Protein AF-X1DSP1-F1 (afdb_monomer_lite)

Organism: NCBI:txid412755

Foldseek 3Di:
DDDDDDPFDKDWDWDDDQFKIKIWIAGPVVRDTPDIDIDTQPLCVVQHRDDVSVVVVCVVPPCPSVVVRVVVVVVVVVPDPPDPPD

Structure (mmCIF, N/CA/C/O backbone):
data_AF-X1DSP1-F1
#
_entry.id   AF-X1DSP1-F1
#
loop_
_atom_site.group_PDB
_atom_site.id
_atom_site.type_symbol
_atom_site.label_atom_id
_atom_site.label_alt_id
_atom_site.label_comp_id
_atom_site.label_asym_id
_atom_site.label_entity_id
_atom_site.label_seq_id
_atom_site.pdbx_PDB_ins_code
_atom_site.Cartn_x
_atom_site.Cartn_y
_atom_site.Cartn_z
_atom_site.occupancy
_atom_site.B_iso_or_equiv
_atom_site.auth_seq_id
_atom_site.auth_comp_id
_atom_site.auth_asym_id
_atom_site.auth_atom_id
_atom_site.pdbx_PDB_model_num
ATOM 1 N N . MET A 1 1 ? -10.398 24.813 35.481 1.00 39.81 1 MET A N 1
ATOM 2 C CA . MET A 1 1 ? -10.902 23.697 34.658 1.00 39.81 1 MET A CA 1
ATOM 3 C C . MET A 1 1 ? -9.8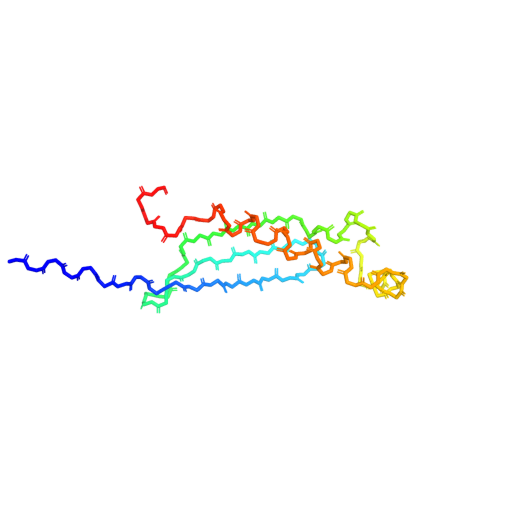79 23.473 33.554 1.00 39.81 1 MET A C 1
ATOM 5 O O . MET A 1 1 ? -9.876 24.218 32.588 1.00 39.81 1 MET A O 1
ATOM 9 N N . LEU A 1 2 ? -8.909 22.583 33.776 1.00 40.94 2 LEU A N 1
ATOM 10 C CA . LEU A 1 2 ? -7.855 22.290 32.800 1.00 40.94 2 LEU A CA 1
ATOM 11 C C . LEU A 1 2 ? -8.355 21.143 31.920 1.00 40.94 2 LEU A C 1
ATOM 13 O O . LEU A 1 2 ? -8.475 20.016 32.391 1.00 40.94 2 LEU A O 1
ATOM 17 N N . TRP A 1 3 ? -8.707 21.443 30.674 1.00 46.91 3 TRP A N 1
ATOM 18 C CA . TRP A 1 3 ? -8.936 20.424 29.654 1.00 46.91 3 TRP A CA 1
ATOM 19 C C . TRP A 1 3 ? -7.563 19.909 29.211 1.00 46.91 3 TRP A C 1
ATOM 21 O O . TRP A 1 3 ? -6.848 20.590 28.485 1.00 46.91 3 TRP A O 1
ATOM 31 N N . THR A 1 4 ? -7.162 18.730 29.677 1.00 48.91 4 THR A N 1
ATOM 32 C CA . THR A 1 4 ? -6.013 18.008 29.118 1.00 48.91 4 THR A CA 1
ATOM 33 C C . THR A 1 4 ? -6.567 16.894 28.240 1.00 48.91 4 THR A C 1
ATOM 35 O O . THR A 1 4 ? -6.760 15.772 28.710 1.00 48.91 4 THR A O 1
ATOM 38 N N . SER A 1 5 ? -6.885 17.201 26.980 1.00 60.84 5 SER A N 1
ATOM 39 C CA . SER A 1 5 ? -7.057 16.135 25.990 1.00 60.84 5 SER A CA 1
ATOM 40 C C . SER A 1 5 ? -5.713 15.428 25.866 1.00 60.84 5 SER A C 1
ATOM 42 O O . SER A 1 5 ? -4.710 16.076 25.561 1.00 60.84 5 SER A O 1
ATOM 44 N N . LYS A 1 6 ? -5.662 14.126 26.156 1.00 59.91 6 LYS A N 1
ATOM 45 C CA . LYS A 1 6 ? -4.451 13.340 25.908 1.00 59.91 6 LYS A CA 1
ATOM 46 C C . LYS A 1 6 ? -4.125 13.384 24.407 1.00 59.91 6 LYS A C 1
ATOM 48 O O . LYS A 1 6 ? -5.059 13.393 23.601 1.00 59.91 6 LYS A O 1
ATOM 53 N N . PRO A 1 7 ? -2.839 13.434 24.020 1.00 64.94 7 PRO A N 1
ATOM 54 C CA . PRO A 1 7 ? -2.463 13.275 22.622 1.00 64.94 7 PRO A CA 1
ATOM 55 C C . PRO A 1 7 ? -2.924 11.896 22.134 1.00 64.94 7 PRO A C 1
ATOM 57 O O . PRO A 1 7 ? -2.692 10.900 22.818 1.00 64.94 7 PRO A O 1
ATOM 60 N N . LYS A 1 8 ? -3.590 11.837 20.975 1.00 73.81 8 LYS A N 1
ATOM 61 C CA . LYS A 1 8 ? -3.991 10.563 20.368 1.00 73.81 8 LYS A CA 1
ATOM 62 C C . LYS A 1 8 ? -2.757 9.846 19.835 1.00 73.81 8 LYS A C 1
ATOM 64 O O . LYS A 1 8 ? -2.029 10.389 19.006 1.00 73.81 8 LYS A O 1
ATOM 69 N N . ASN A 1 9 ? -2.540 8.620 20.298 1.00 89.00 9 ASN A N 1
ATOM 70 C CA . ASN A 1 9 ? -1.474 7.762 19.802 1.00 89.00 9 ASN A CA 1
ATOM 71 C C . ASN A 1 9 ? -2.022 6.911 18.656 1.00 89.00 9 ASN A C 1
ATOM 73 O O . ASN A 1 9 ? -2.775 5.969 18.887 1.00 89.00 9 ASN A O 1
ATOM 77 N N . ILE A 1 10 ? -1.649 7.241 17.422 1.00 91.06 10 ILE A N 1
ATOM 78 C CA . ILE A 1 10 ? -2.061 6.500 16.225 1.00 91.06 10 ILE A CA 1
ATOM 79 C C . ILE A 1 10 ? -0.866 5.800 15.580 1.00 91.06 10 ILE A C 1
ATOM 81 O O . ILE A 1 10 ? 0.277 6.241 15.692 1.00 91.06 10 ILE A O 1
ATOM 85 N N . SER A 1 11 ? -1.138 4.700 14.891 1.00 93.31 11 SER A N 1
ATOM 86 C CA . SER A 1 11 ? -0.159 3.923 14.135 1.00 93.31 11 SER A CA 1
ATOM 87 C C . SER A 1 11 ? -0.627 3.702 12.712 1.00 93.31 11 SER A C 1
ATOM 89 O O . SER A 1 11 ? -1.821 3.543 12.459 1.00 93.31 11 SER A O 1
ATOM 91 N N . LEU A 1 12 ? 0.332 3.666 11.792 1.00 95.12 12 LEU A N 1
ATOM 92 C CA . LEU A 1 12 ? 0.101 3.282 10.411 1.00 95.12 12 LEU A CA 1
ATOM 93 C C . LEU A 1 12 ? 0.697 1.899 10.164 1.00 95.12 12 LEU A C 1
ATOM 95 O O . LEU A 1 12 ? 1.890 1.683 10.374 1.00 95.12 12 LEU A O 1
ATOM 99 N N . ILE A 1 13 ? -0.123 0.985 9.664 1.00 97.25 13 ILE A N 1
ATOM 100 C CA . ILE A 1 13 ? 0.318 -0.310 9.151 1.00 97.25 13 ILE A CA 1
ATOM 101 C C . ILE A 1 13 ? 0.250 -0.251 7.630 1.00 97.25 13 ILE A C 1
ATOM 103 O O . ILE A 1 13 ? -0.788 0.088 7.061 1.00 97.25 13 ILE A O 1
ATOM 107 N N . VAL A 1 14 ? 1.361 -0.594 6.983 1.00 97.25 14 VAL A N 1
ATOM 108 C CA . VAL A 1 14 ? 1.507 -0.568 5.527 1.00 97.25 14 VAL A CA 1
ATOM 109 C C . VAL A 1 14 ? 1.732 -1.990 5.026 1.00 97.25 14 VAL A C 1
ATOM 111 O O . VAL A 1 14 ? 2.720 -2.633 5.378 1.00 97.25 14 VAL A O 1
ATOM 114 N N . LEU A 1 15 ? 0.829 -2.479 4.180 1.00 97.62 15 LEU A N 1
ATOM 115 C CA . LEU A 1 15 ? 0.972 -3.747 3.472 1.00 97.62 15 LEU A CA 1
ATOM 116 C C . LEU A 1 15 ? 1.349 -3.454 2.020 1.00 97.62 15 LEU A C 1
ATOM 118 O O . LEU A 1 15 ? 0.593 -2.795 1.310 1.00 97.62 15 LEU A O 1
ATOM 122 N N . LEU A 1 16 ? 2.507 -3.957 1.581 1.00 95.44 16 LEU A N 1
ATOM 123 C CA . LEU A 1 16 ? 3.101 -3.659 0.270 1.00 95.44 16 LEU A CA 1
ATOM 124 C C . LEU A 1 16 ? 3.203 -4.889 -0.650 1.00 95.44 16 LEU A C 1
ATOM 126 O O . LEU A 1 16 ? 4.304 -5.247 -1.074 1.00 95.44 16 LEU A O 1
ATOM 130 N N . PRO A 1 17 ? 2.101 -5.581 -0.985 1.00 93.88 17 PRO A N 1
ATOM 131 C CA . PRO A 1 17 ? 2.163 -6.618 -2.001 1.00 93.88 17 PRO A CA 1
ATOM 132 C C . PRO A 1 17 ? 2.327 -5.995 -3.400 1.00 93.88 17 PRO A C 1
ATOM 134 O O . PRO A 1 17 ? 2.214 -4.783 -3.615 1.00 93.88 17 PRO A O 1
ATOM 137 N N . THR A 1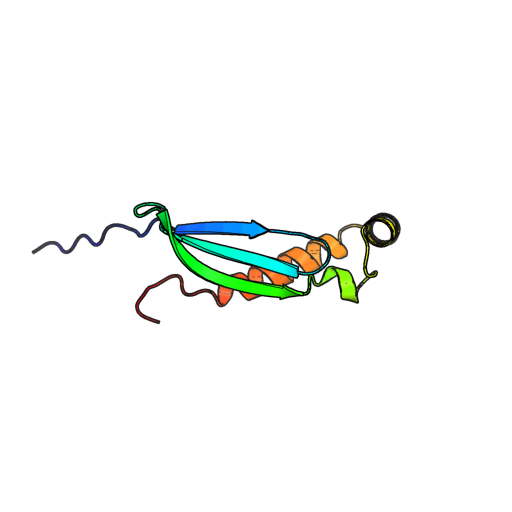 18 ? 2.569 -6.844 -4.396 1.00 92.38 18 THR A N 1
ATOM 138 C CA . THR A 1 18 ? 2.834 -6.404 -5.774 1.00 92.38 18 THR A CA 1
ATOM 139 C C . THR A 1 18 ? 1.656 -5.679 -6.416 1.00 92.38 18 THR A C 1
ATOM 141 O O . THR A 1 18 ? 1.872 -4.827 -7.273 1.00 92.38 18 THR A O 1
ATOM 144 N N . THR A 1 19 ? 0.423 -5.999 -6.012 1.00 92.81 19 THR A N 1
ATOM 145 C CA . THR A 1 19 ? -0.782 -5.549 -6.721 1.00 92.81 19 THR A CA 1
ATOM 146 C C . THR A 1 19 ? -1.532 -4.424 -6.029 1.00 92.81 19 THR A C 1
ATOM 148 O O . THR A 1 19 ? -1.845 -3.423 -6.672 1.00 92.81 19 THR A O 1
ATOM 151 N N . THR A 1 20 ? -1.787 -4.557 -4.731 1.00 95.38 20 THR A N 1
ATOM 152 C CA . THR A 1 20 ? -2.654 -3.633 -3.994 1.00 95.38 20 THR A CA 1
ATOM 153 C C . THR A 1 20 ? -2.031 -3.287 -2.661 1.00 95.38 20 THR A C 1
ATOM 155 O O . THR A 1 20 ? -1.924 -4.141 -1.789 1.00 95.38 20 THR A O 1
ATOM 158 N N . ILE A 1 21 ? -1.650 -2.031 -2.486 1.00 96.69 21 ILE A N 1
ATOM 159 C CA . ILE A 1 21 ? -1.166 -1.539 -1.203 1.00 96.69 21 ILE A CA 1
ATOM 160 C C . ILE A 1 21 ? -2.363 -1.297 -0.296 1.00 96.69 21 ILE A C 1
ATOM 162 O O . ILE A 1 21 ? -3.384 -0.768 -0.739 1.00 96.69 21 ILE A O 1
ATOM 166 N N . VAL A 1 22 ? -2.226 -1.678 0.972 1.00 98.12 22 VAL A N 1
ATOM 167 C CA . VAL A 1 22 ? -3.232 -1.416 2.003 1.00 98.12 22 VAL A CA 1
ATOM 168 C C . VAL A 1 22 ? -2.593 -0.628 3.138 1.00 98.12 22 VAL A C 1
ATOM 170 O O . VAL A 1 22 ? -1.525 -0.987 3.632 1.00 98.12 22 VAL A O 1
ATOM 173 N N . LEU A 1 23 ? -3.263 0.445 3.541 1.00 97.69 23 LEU A N 1
ATOM 174 C CA . LEU A 1 23 ? -2.916 1.290 4.674 1.00 97.69 23 LEU A CA 1
ATOM 175 C C . LEU A 1 23 ? -3.996 1.150 5.740 1.00 97.69 23 LEU A C 1
ATOM 177 O O . LEU A 1 23 ? -5.171 1.387 5.457 1.00 97.69 23 LEU A O 1
ATOM 181 N N . HIS A 1 24 ? -3.594 0.825 6.964 1.00 96.69 24 HIS A N 1
ATOM 182 C CA . HIS A 1 24 ? -4.476 0.817 8.126 1.00 96.69 24 HIS A CA 1
ATOM 183 C C . HIS A 1 24 ? -4.005 1.850 9.142 1.00 96.69 24 HIS A C 1
ATOM 185 O O . HIS A 1 24 ? -2.859 1.796 9.586 1.00 96.69 24 HIS A O 1
ATOM 191 N N . LEU A 1 25 ? -4.897 2.761 9.527 1.00 95.19 25 LEU A N 1
ATOM 192 C CA . LEU A 1 25 ? -4.685 3.654 10.660 1.00 95.19 25 LEU A CA 1
ATOM 193 C C . LEU A 1 25 ? -5.311 3.025 11.897 1.00 95.19 25 LEU A C 1
ATOM 195 O O . LEU A 1 25 ? -6.499 2.707 11.874 1.00 95.19 25 LEU A O 1
ATOM 199 N N . MET A 1 26 ? -4.539 2.845 12.962 1.00 94.00 26 MET A N 1
ATOM 200 C CA . MET A 1 26 ? -5.021 2.239 14.202 1.00 94.00 26 MET A CA 1
ATOM 201 C C . MET A 1 26 ? -4.748 3.132 15.405 1.00 94.00 26 MET A C 1
ATOM 203 O O . MET A 1 26 ? -3.669 3.709 15.519 1.00 94.00 26 MET A O 1
ATOM 207 N N . ASP A 1 27 ? -5.707 3.187 16.321 1.00 91.88 27 ASP A N 1
ATOM 208 C CA . ASP A 1 27 ? -5.534 3.743 17.658 1.00 91.88 27 ASP A CA 1
ATOM 209 C C . ASP A 1 27 ? -4.704 2.762 18.495 1.00 91.88 27 ASP A C 1
ATOM 211 O O . ASP A 1 27 ? -5.092 1.607 18.681 1.00 91.88 27 ASP A O 1
ATOM 215 N N . LEU A 1 28 ? -3.560 3.219 18.998 1.00 90.94 28 LEU A N 1
ATOM 216 C CA . LEU A 1 28 ? -2.663 2.412 19.819 1.00 90.94 28 LEU A CA 1
ATOM 217 C C . LEU A 1 28 ? -3.151 2.241 21.261 1.00 90.94 28 LEU A C 1
ATOM 219 O O . LEU A 1 28 ? -2.729 1.294 21.920 1.00 90.94 28 LEU A O 1
ATOM 223 N N . GLU A 1 29 ? -4.020 3.119 21.764 1.00 90.69 29 GLU A N 1
ATOM 224 C CA . GLU A 1 29 ? -4.558 2.999 23.121 1.00 90.69 29 GLU A CA 1
ATOM 225 C C . GLU A 1 29 ? -5.667 1.949 23.183 1.00 90.69 29 GLU A C 1
ATOM 227 O O . GLU A 1 29 ? -5.677 1.102 24.077 1.00 90.69 29 GLU A O 1
ATOM 232 N N . SER A 1 30 ? -6.596 1.987 22.224 1.00 90.38 30 SER A N 1
ATOM 233 C CA . SER A 1 30 ? -7.715 1.038 22.173 1.00 90.38 30 SER A CA 1
ATOM 234 C C . SER A 1 30 ? -7.449 -0.204 21.319 1.00 90.38 30 SER A C 1
ATOM 236 O O . SER A 1 30 ? -8.207 -1.172 21.403 1.00 90.38 30 SER A O 1
ATOM 238 N N . GLY A 1 31 ? -6.409 -0.186 20.480 1.00 90.44 31 GLY A N 1
ATOM 239 C CA . GLY A 1 31 ? -6.133 -1.227 19.489 1.00 90.44 31 GLY A CA 1
ATOM 240 C C . GLY A 1 31 ? -7.138 -1.260 18.331 1.00 90.44 31 GLY A C 1
ATOM 241 O O . GLY A 1 31 ? -7.183 -2.239 17.585 1.00 90.44 31 GLY A O 1
ATOM 242 N N . LYS A 1 32 ? -7.989 -0.234 18.187 1.00 92.44 32 LYS A N 1
ATOM 243 C CA . LYS A 1 32 ? -9.041 -0.200 17.165 1.00 92.44 32 LYS A CA 1
ATOM 244 C C . LYS A 1 32 ? -8.515 0.297 15.825 1.00 92.44 32 LYS A C 1
ATOM 246 O O . LYS A 1 32 ? -7.736 1.242 15.751 1.00 92.44 32 LYS A O 1
ATOM 251 N N . LEU A 1 33 ? -9.015 -0.310 14.751 1.00 93.31 33 LEU A N 1
ATOM 252 C CA . LEU A 1 33 ? -8.856 0.196 13.392 1.00 93.31 33 LEU A CA 1
A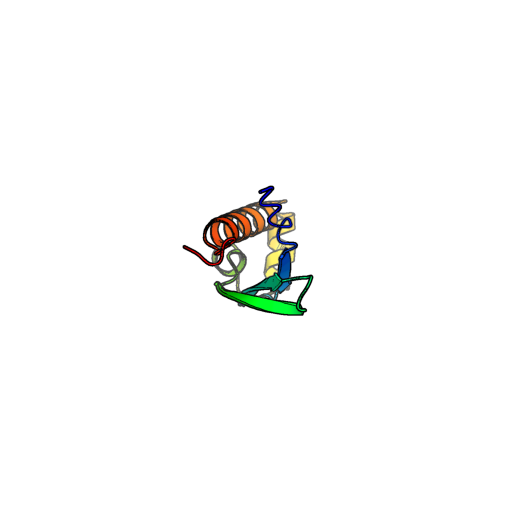TOM 253 C C . LEU A 1 33 ? -9.703 1.465 13.221 1.00 93.31 33 LEU A C 1
ATOM 255 O O . LEU A 1 33 ? -10.923 1.409 13.358 1.00 93.31 33 LEU A O 1
ATOM 259 N N . ILE A 1 34 ? -9.051 2.584 12.918 1.00 93.12 34 ILE A N 1
ATOM 260 C CA . ILE A 1 34 ? -9.677 3.889 12.671 1.00 93.12 34 ILE A CA 1
ATOM 261 C C . ILE A 1 34 ? -10.071 4.002 11.198 1.00 93.12 34 ILE A C 1
ATOM 263 O O . ILE A 1 34 ? -11.195 4.370 10.873 1.00 93.12 34 ILE A O 1
ATOM 267 N N . PHE A 1 35 ? -9.147 3.675 10.294 1.00 94.56 35 PHE A N 1
ATOM 268 C CA . PHE A 1 35 ? -9.342 3.885 8.863 1.00 94.56 35 PHE A CA 1
ATOM 269 C C . PHE A 1 35 ? -8.582 2.858 8.028 1.00 94.56 35 PHE A C 1
ATOM 271 O O . PHE A 1 35 ? -7.532 2.360 8.434 1.00 94.56 35 PHE A O 1
ATOM 278 N N . THR A 1 36 ? -9.108 2.550 6.843 1.00 96.25 36 THR A N 1
ATOM 279 C CA . THR A 1 36 ? -8.448 1.698 5.849 1.00 96.25 36 THR A CA 1
ATOM 280 C C . THR A 1 36 ? -8.491 2.351 4.480 1.00 96.25 36 THR A C 1
ATOM 282 O O . THR A 1 36 ? -9.545 2.796 4.037 1.00 96.25 36 THR A O 1
ATOM 285 N N . SER A 1 37 ? -7.355 2.340 3.788 1.00 96.31 37 SER A N 1
ATOM 286 C CA . SER A 1 37 ? -7.245 2.719 2.382 1.00 96.31 37 SER A CA 1
ATOM 287 C C . SER A 1 37 ? -6.573 1.600 1.605 1.00 96.31 37 SER A C 1
ATOM 289 O O . SER A 1 37 ? -5.582 1.038 2.066 1.00 96.31 37 SER A O 1
ATOM 291 N N . ALA A 1 38 ? -7.100 1.282 0.428 1.00 97.00 38 ALA A N 1
ATOM 292 C CA . ALA A 1 38 ? -6.497 0.330 -0.493 1.00 97.00 38 ALA A CA 1
ATOM 293 C C . ALA A 1 38 ? -6.401 0.959 -1.882 1.00 97.00 38 ALA A C 1
ATOM 295 O O . ALA A 1 38 ? -7.335 1.616 -2.342 1.00 97.00 38 ALA A O 1
ATOM 296 N N . PHE A 1 39 ? -5.266 0.773 -2.545 1.00 96.06 39 PHE A N 1
ATOM 297 C CA . PHE A 1 39 ? -5.014 1.327 -3.872 1.00 96.06 39 PHE A CA 1
ATOM 298 C C . PHE A 1 39 ? -4.048 0.437 -4.646 1.00 96.06 39 PHE A C 1
ATOM 300 O O . PHE A 1 39 ? -3.309 -0.362 -4.068 1.00 96.06 39 PHE A O 1
ATOM 307 N N . GLU A 1 40 ? -4.074 0.541 -5.972 1.00 94.81 40 GLU A N 1
ATOM 308 C CA . GLU A 1 40 ? -3.125 -0.195 -6.803 1.00 94.81 40 GLU A CA 1
ATOM 309 C C . GLU A 1 40 ? -1.691 0.240 -6.497 1.00 94.81 40 GLU A C 1
ATOM 311 O O . GLU A 1 40 ? -1.410 1.420 -6.297 1.00 94.81 40 GLU A O 1
ATOM 316 N N . ASN A 1 41 ? -0.776 -0.727 -6.458 1.00 94.56 41 ASN A N 1
ATOM 317 C CA . ASN A 1 41 ? 0.638 -0.440 -6.274 1.00 94.56 41 ASN A CA 1
ATOM 318 C C . ASN A 1 41 ? 1.149 0.356 -7.494 1.00 94.56 41 ASN A C 1
ATOM 320 O O . ASN A 1 41 ? 1.128 -0.192 -8.603 1.00 94.56 41 ASN A O 1
ATOM 324 N N . PRO A 1 42 ? 1.640 1.599 -7.321 1.00 93.88 42 PRO A N 1
ATOM 325 C CA . PRO A 1 42 ? 2.017 2.460 -8.445 1.00 93.88 42 PRO A CA 1
ATOM 326 C C . PRO A 1 42 ? 3.170 1.876 -9.277 1.00 93.88 42 PRO A C 1
ATOM 328 O O . PRO A 1 42 ? 3.275 2.135 -10.474 1.00 93.88 42 PRO A O 1
ATOM 331 N N . GLN A 1 43 ? 3.972 0.979 -8.691 1.00 94.00 43 GLN A N 1
ATOM 332 C CA . GLN A 1 43 ? 5.036 0.263 -9.396 1.00 94.00 43 GLN A CA 1
ATOM 333 C C . GLN A 1 43 ? 4.510 -0.647 -10.523 1.00 94.00 43 GLN A C 1
ATOM 335 O O . GLN A 1 43 ? 5.280 -1.007 -11.410 1.00 94.00 43 GLN A O 1
ATOM 340 N N . ARG A 1 44 ? 3.212 -1.004 -10.541 1.00 88.69 44 ARG A N 1
ATOM 341 C CA . ARG A 1 44 ? 2.612 -1.760 -11.659 1.00 88.69 44 ARG A CA 1
ATOM 342 C C . ARG A 1 44 ? 2.601 -0.983 -12.968 1.00 88.69 44 ARG A C 1
ATOM 344 O O . ARG A 1 44 ? 2.722 -1.599 -14.021 1.00 88.69 44 ARG A O 1
ATOM 351 N N . ILE A 1 45 ? 2.439 0.337 -12.900 1.00 76.00 45 ILE A N 1
ATOM 352 C CA . ILE A 1 45 ? 2.305 1.196 -14.084 1.00 76.00 45 ILE A CA 1
ATOM 353 C C . ILE A 1 45 ? 3.678 1.459 -14.710 1.00 76.00 45 ILE A C 1
ATOM 355 O O . ILE A 1 45 ? 3.794 1.516 -15.930 1.00 76.00 45 ILE A O 1
ATOM 359 N N . ILE A 1 46 ? 4.711 1.598 -13.875 1.00 71.88 46 ILE A N 1
ATOM 360 C CA . ILE A 1 46 ? 6.059 1.981 -14.309 1.00 71.88 46 ILE A CA 1
ATOM 361 C C . ILE A 1 46 ? 6.794 0.826 -14.993 1.00 71.88 46 ILE A C 1
ATOM 363 O O . ILE A 1 46 ? 7.487 1.060 -15.979 1.00 71.88 46 ILE A O 1
ATOM 367 N N . ASP A 1 47 ? 6.661 -0.398 -14.474 1.00 66.56 47 ASP A N 1
ATOM 368 C CA . ASP A 1 47 ? 7.560 -1.488 -14.868 1.00 66.56 47 ASP A CA 1
ATOM 369 C C . ASP A 1 47 ? 6.955 -2.909 -14.789 1.00 66.56 47 ASP A C 1
ATOM 371 O O . ASP A 1 47 ? 7.599 -3.928 -15.035 1.00 66.56 47 ASP A O 1
ATOM 375 N N . GLY A 1 48 ? 5.662 -3.020 -14.493 1.00 64.12 48 GLY A N 1
ATOM 376 C CA . GLY A 1 48 ? 4.927 -4.261 -14.718 1.00 64.12 48 GLY A CA 1
ATOM 377 C C . GLY A 1 48 ? 4.450 -5.013 -13.477 1.00 64.12 48 GLY A C 1
ATOM 378 O O . GLY A 1 48 ? 4.547 -4.594 -12.318 1.00 64.12 48 GLY A O 1
ATOM 379 N N . ASN A 1 49 ? 3.783 -6.124 -13.785 1.00 75.06 49 ASN A N 1
ATOM 380 C CA . ASN A 1 49 ? 2.840 -6.811 -12.906 1.00 75.06 49 ASN A CA 1
ATOM 381 C C . ASN A 1 49 ? 3.502 -7.628 -11.784 1.00 75.06 49 ASN A C 1
ATOM 383 O O . ASN A 1 49 ? 2.810 -7.995 -10.833 1.00 75.06 49 ASN A O 1
ATOM 387 N N . ASP A 1 50 ? 4.799 -7.931 -11.883 1.00 88.06 50 ASP A N 1
ATOM 388 C CA . ASP A 1 50 ? 5.479 -8.894 -11.015 1.00 88.06 50 ASP A CA 1
ATOM 389 C C . ASP A 1 50 ? 6.811 -8.380 -10.441 1.00 88.06 50 ASP A C 1
ATOM 391 O O . ASP A 1 50 ? 7.237 -7.254 -10.678 1.00 88.06 50 ASP A O 1
ATOM 395 N N . VAL A 1 51 ? 7.429 -9.192 -9.579 1.00 92.19 51 VAL A N 1
ATOM 396 C CA . VAL A 1 51 ? 8.650 -8.826 -8.843 1.00 92.19 51 VAL A CA 1
ATOM 397 C C . VAL A 1 51 ? 9.890 -8.857 -9.737 1.00 92.19 51 VAL A C 1
ATOM 399 O O . VAL A 1 51 ? 10.816 -8.080 -9.516 1.00 92.19 51 VAL A O 1
ATOM 402 N N . ILE A 1 52 ? 9.941 -9.758 -10.722 1.00 91.81 52 ILE A N 1
ATOM 403 C CA . ILE A 1 52 ? 11.142 -9.962 -11.534 1.00 91.81 52 ILE A CA 1
ATOM 404 C C . ILE A 1 52 ? 11.359 -8.771 -12.457 1.00 91.81 52 ILE A C 1
ATOM 406 O O . ILE A 1 52 ? 12.495 -8.307 -12.551 1.00 91.81 52 ILE A O 1
ATOM 410 N N . SER A 1 53 ? 10.295 -8.246 -13.075 1.00 91.06 53 SER A N 1
ATOM 411 C CA . SER A 1 53 ? 10.408 -7.036 -13.895 1.00 91.06 53 SER A CA 1
ATOM 412 C C . SER A 1 53 ? 10.970 -5.868 -13.075 1.00 91.06 53 SER A C 1
ATOM 414 O O . SER A 1 53 ? 12.014 -5.331 -13.441 1.00 91.06 53 SER A O 1
ATOM 416 N N . ARG A 1 54 ? 10.423 -5.638 -11.869 1.00 92.25 54 ARG A N 1
ATOM 417 C CA . ARG A 1 54 ? 10.859 -4.576 -10.935 1.00 92.25 54 ARG A CA 1
ATOM 418 C C . ARG A 1 54 ? 12.336 -4.630 -10.588 1.00 92.25 54 ARG A C 1
ATOM 420 O O . ARG A 1 54 ? 12.996 -3.596 -10.524 1.00 92.25 54 ARG A O 1
ATOM 427 N N . ILE A 1 55 ? 12.865 -5.831 -10.362 1.00 92.25 55 ILE A N 1
ATOM 428 C CA . ILE A 1 55 ? 14.293 -6.019 -10.079 1.00 92.25 55 ILE A CA 1
ATOM 429 C C . ILE A 1 55 ? 15.144 -5.620 -11.289 1.00 92.25 55 ILE A C 1
ATOM 431 O O . ILE A 1 55 ? 16.232 -5.075 -11.112 1.00 92.25 55 ILE A O 1
ATOM 435 N N . MET A 1 56 ? 14.688 -5.906 -12.509 1.00 92.56 56 MET A N 1
ATOM 436 C CA . MET A 1 56 ? 15.427 -5.543 -13.719 1.00 92.56 56 MET A CA 1
ATOM 437 C C . MET A 1 56 ? 15.389 -4.036 -13.962 1.00 92.56 56 MET A C 1
ATOM 439 O O . MET A 1 56 ? 16.435 -3.444 -14.213 1.00 92.56 56 MET A O 1
ATOM 443 N N . TYR A 1 57 ? 14.234 -3.396 -13.808 1.00 91.94 57 TYR A N 1
ATOM 444 C CA . TYR A 1 57 ? 14.116 -1.952 -13.999 1.00 91.94 57 TYR A CA 1
ATOM 445 C C . TYR A 1 57 ? 14.867 -1.140 -12.966 1.00 91.94 57 TYR A C 1
ATOM 447 O O . TYR A 1 57 ? 15.478 -0.144 -13.330 1.00 91.94 57 TYR A O 1
ATOM 455 N N . ASP A 1 58 ? 14.894 -1.561 -11.700 1.00 92.44 58 ASP A N 1
ATOM 456 C CA . ASP A 1 58 ? 15.693 -0.864 -10.687 1.00 92.44 58 ASP A CA 1
ATOM 457 C C . ASP A 1 58 ? 17.198 -0.900 -11.021 1.00 92.44 58 ASP A C 1
ATOM 459 O O . ASP A 1 58 ? 17.926 0.036 -10.707 1.00 92.44 58 ASP A O 1
ATOM 463 N N . ARG A 1 59 ? 17.678 -1.919 -11.753 1.00 92.94 59 ARG A N 1
ATOM 464 C CA . ARG A 1 59 ? 19.064 -1.933 -12.261 1.00 92.94 59 ARG A CA 1
ATOM 465 C C . ARG A 1 59 ? 19.299 -0.901 -13.363 1.00 92.94 59 ARG A C 1
ATOM 467 O O . ARG A 1 59 ? 20.403 -0.371 -13.456 1.00 92.9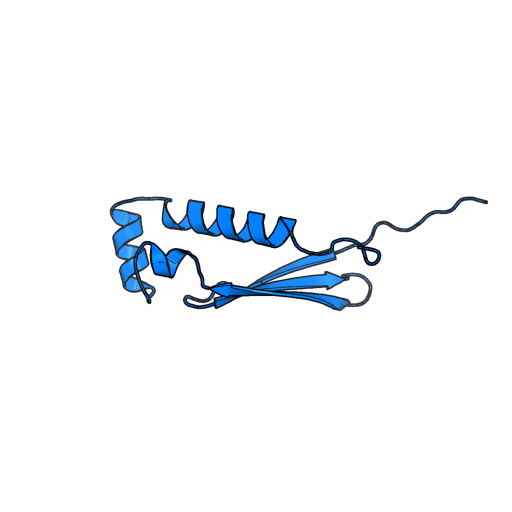4 59 ARG A O 1
ATOM 474 N N . GLU A 1 60 ? 18.303 -0.645 -14.208 1.00 93.44 60 GLU A N 1
ATOM 475 C CA . GLU A 1 60 ? 18.394 0.331 -15.303 1.00 93.44 60 GLU A CA 1
ATOM 476 C C . GLU A 1 60 ? 18.143 1.767 -14.826 1.00 93.44 60 GLU A C 1
ATOM 478 O O . GLU A 1 60 ? 18.789 2.708 -15.289 1.00 93.44 60 GLU A O 1
ATOM 483 N N . LYS A 1 61 ? 17.204 1.935 -13.892 1.00 92.94 61 LYS A N 1
ATOM 484 C CA . LYS A 1 61 ? 16.761 3.205 -13.314 1.00 92.94 61 LYS A CA 1
ATOM 485 C C . LYS A 1 61 ? 16.652 3.078 -11.790 1.00 92.94 61 LYS A C 1
ATOM 487 O O . LYS A 1 61 ? 15.541 2.958 -11.262 1.00 92.94 61 LYS A O 1
ATOM 492 N N . PRO A 1 62 ? 17.792 3.132 -11.083 1.00 93.69 62 PRO A N 1
ATOM 493 C CA . PRO A 1 62 ? 17.822 3.006 -9.633 1.00 93.69 62 PRO A CA 1
ATOM 494 C C . PRO A 1 62 ? 16.914 4.020 -8.944 1.00 93.69 62 PRO A C 1
ATOM 496 O O . PRO A 1 62 ? 16.825 5.171 -9.371 1.00 93.69 62 PRO A O 1
ATOM 499 N N . ALA A 1 63 ? 16.269 3.590 -7.861 1.00 93.50 63 ALA A N 1
ATOM 500 C CA . ALA A 1 63 ? 15.420 4.401 -6.982 1.00 93.50 63 ALA A CA 1
ATOM 501 C C . ALA A 1 63 ? 14.097 4.913 -7.579 1.00 93.50 63 ALA A C 1
ATOM 503 O O . ALA A 1 63 ? 13.203 5.246 -6.804 1.00 93.50 63 ALA A O 1
ATOM 504 N N . ALA A 1 64 ? 13.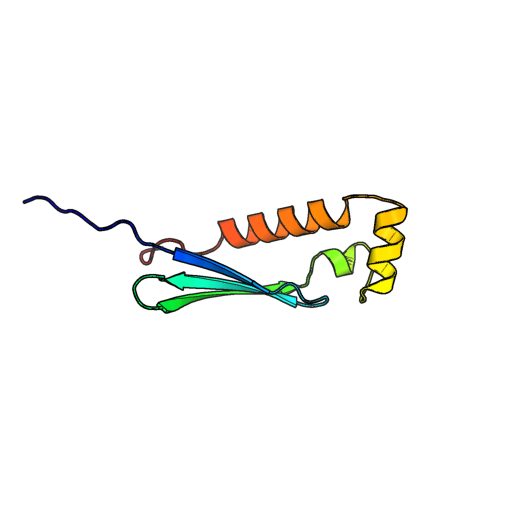891 4.892 -8.898 1.00 93.19 64 ALA A N 1
ATOM 505 C CA . ALA A 1 64 ? 12.654 5.385 -9.515 1.00 93.19 64 ALA A CA 1
ATOM 506 C C . ALA A 1 64 ? 11.391 4.676 -8.978 1.00 93.19 64 ALA A C 1
ATOM 508 O O . ALA A 1 64 ? 10.377 5.314 -8.702 1.00 93.19 64 ALA A O 1
ATOM 509 N N . LEU A 1 65 ? 11.458 3.354 -8.764 1.00 94.12 65 LEU A N 1
ATOM 510 C CA . LEU A 1 65 ? 10.352 2.587 -8.173 1.00 94.12 65 LEU A CA 1
ATOM 511 C C . LEU A 1 65 ? 10.112 2.922 -6.694 1.00 94.12 65 LEU A C 1
ATOM 513 O O . LEU A 1 65 ? 8.983 2.801 -6.215 1.00 94.12 65 LEU A O 1
ATOM 517 N N . TYR A 1 66 ? 11.163 3.293 -5.961 1.00 94.56 66 TYR A N 1
ATOM 518 C CA . TYR A 1 66 ? 11.076 3.689 -4.557 1.00 94.56 66 TYR A CA 1
ATOM 519 C C . TYR A 1 66 ? 10.485 5.094 -4.418 1.00 94.56 66 TYR A C 1
ATOM 521 O O . TYR A 1 66 ? 9.562 5.289 -3.630 1.00 94.56 66 TYR A O 1
ATOM 529 N N . GLU A 1 67 ? 10.970 6.052 -5.207 1.00 95.56 67 GLU A N 1
ATOM 530 C CA . GLU A 1 67 ? 10.485 7.434 -5.208 1.00 95.56 67 GLU A CA 1
ATOM 531 C C . GLU A 1 67 ? 8.989 7.501 -5.522 1.00 95.56 67 GLU A C 1
ATOM 533 O O . GLU A 1 67 ? 8.235 8.139 -4.784 1.00 95.56 67 GLU A O 1
ATOM 538 N N . GLU A 1 68 ? 8.539 6.763 -6.540 1.00 94.81 68 GLU A N 1
ATOM 539 C CA . GLU A 1 68 ? 7.117 6.682 -6.876 1.00 94.81 68 GLU A CA 1
ATOM 540 C C . GLU A 1 68 ? 6.293 6.072 -5.732 1.00 94.81 68 GLU A C 1
ATOM 542 O O . GLU A 1 68 ? 5.240 6.592 -5.356 1.00 94.81 68 GLU A O 1
ATOM 547 N N . LEU A 1 69 ? 6.777 4.970 -5.148 1.00 95.12 69 LEU A N 1
ATOM 548 C CA . LEU A 1 69 ? 6.086 4.286 -4.058 1.00 95.12 69 LEU A CA 1
ATOM 549 C C . LEU A 1 69 ? 5.899 5.209 -2.846 1.00 95.12 69 LEU A C 1
ATOM 551 O O . LEU A 1 69 ? 4.794 5.301 -2.311 1.00 95.12 69 LEU A O 1
ATOM 555 N N . ILE A 1 70 ? 6.962 5.898 -2.426 1.00 96.75 70 ILE A N 1
ATOM 556 C CA . ILE A 1 70 ? 6.925 6.819 -1.286 1.00 96.75 70 ILE A CA 1
ATOM 557 C C . ILE A 1 70 ? 6.045 8.032 -1.583 1.00 96.75 70 ILE A C 1
ATOM 559 O O . ILE A 1 70 ? 5.248 8.417 -0.727 1.00 96.75 70 ILE A O 1
ATOM 563 N N . SER A 1 71 ? 6.141 8.603 -2.786 1.00 96.62 71 SER A N 1
ATOM 564 C CA . SER A 1 71 ? 5.285 9.713 -3.219 1.00 96.62 71 SER A CA 1
ATOM 565 C C . SER A 1 71 ? 3.802 9.345 -3.105 1.00 96.62 71 SER A C 1
ATOM 567 O O . SER A 1 71 ? 3.032 10.039 -2.437 1.00 96.62 71 SER A O 1
ATOM 569 N N . CYS A 1 72 ? 3.421 8.187 -3.652 1.00 95.88 72 CYS A N 1
ATOM 570 C CA . CYS A 1 72 ? 2.047 7.701 -3.605 1.00 95.88 72 CYS A CA 1
ATOM 571 C C . CYS A 1 72 ? 1.577 7.418 -2.170 1.00 95.88 72 CYS A C 1
ATOM 573 O O . CYS A 1 72 ? 0.491 7.848 -1.784 1.00 95.88 72 CYS A O 1
ATOM 575 N N . ILE A 1 73 ? 2.384 6.734 -1.347 1.00 96.38 73 ILE A N 1
ATOM 576 C CA . ILE A 1 73 ? 2.021 6.448 0.052 1.00 96.38 73 ILE A CA 1
ATOM 577 C C . ILE A 1 73 ? 1.819 7.749 0.832 1.00 96.38 73 ILE A C 1
ATOM 579 O O . ILE A 1 73 ? 0.805 7.881 1.513 1.00 96.38 73 ILE A O 1
ATOM 583 N N . ASN A 1 74 ? 2.718 8.726 0.693 1.00 95.94 74 ASN A N 1
ATOM 584 C CA . ASN A 1 74 ? 2.599 10.019 1.367 1.00 95.94 74 ASN A CA 1
ATOM 585 C C . ASN A 1 74 ? 1.343 10.785 0.928 1.00 95.94 74 ASN A C 1
ATOM 587 O O . ASN A 1 74 ? 0.640 11.342 1.771 1.00 95.94 74 ASN A O 1
ATOM 591 N N . GLU A 1 75 ? 1.014 10.772 -0.367 1.00 96.12 75 GLU A N 1
ATOM 592 C CA . GLU A 1 75 ? -0.225 11.367 -0.880 1.00 96.12 75 GLU A CA 1
ATOM 593 C C . GLU A 1 75 ? -1.466 10.706 -0.259 1.00 96.12 75 GLU A C 1
ATOM 595 O O . GLU A 1 75 ? -2.418 11.389 0.124 1.00 96.12 75 GLU A O 1
ATOM 600 N N . LYS A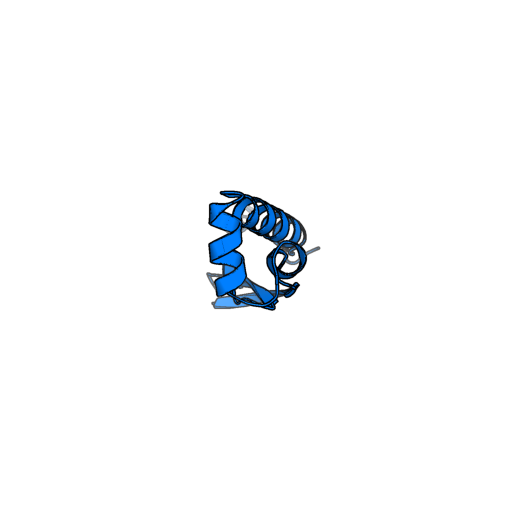 1 76 ? -1.470 9.372 -0.141 1.00 95.69 76 LYS A N 1
ATOM 601 C CA . LYS A 1 76 ? -2.588 8.628 0.459 1.00 95.69 76 LYS A CA 1
ATOM 602 C C . LYS A 1 76 ? -2.675 8.857 1.961 1.00 95.69 76 LYS A C 1
ATOM 604 O O . LYS A 1 76 ? -3.781 9.042 2.457 1.00 95.69 76 LYS A O 1
ATOM 609 N N . MET A 1 77 ? -1.542 8.904 2.658 1.00 93.12 77 MET A N 1
ATOM 610 C CA . MET A 1 77 ? -1.466 9.228 4.083 1.00 93.12 77 MET A CA 1
ATOM 611 C C . MET A 1 77 ? -2.003 10.626 4.383 1.00 93.12 77 MET A C 1
ATOM 613 O O . MET A 1 77 ? -2.774 10.783 5.321 1.00 93.12 77 MET A O 1
ATOM 617 N N . GLY A 1 78 ? -1.669 11.626 3.560 1.00 92.44 78 GLY A N 1
ATOM 618 C CA . GLY A 1 78 ? -2.170 12.996 3.721 1.00 92.44 78 GLY A CA 1
ATOM 619 C C . GLY A 1 78 ? -3.690 13.142 3.574 1.00 92.44 78 GLY A C 1
ATOM 620 O O . GLY A 1 78 ? -4.229 14.196 3.893 1.00 92.44 78 GLY A O 1
ATOM 621 N N . LYS A 1 79 ? -4.385 12.100 3.098 1.00 92.12 79 LYS A N 1
ATOM 622 C CA . LYS A 1 79 ? -5.849 12.041 2.958 1.00 92.12 79 LYS A CA 1
ATOM 623 C C . LYS A 1 79 ? -6.524 11.205 4.051 1.00 92.12 79 LYS A C 1
ATOM 625 O O . LYS A 1 79 ? -7.737 11.023 3.998 1.00 92.12 79 LYS A O 1
ATOM 630 N N . MET A 1 80 ? -5.762 10.630 4.983 1.00 91.25 80 MET A N 1
ATOM 631 C CA . MET A 1 80 ? -6.316 9.802 6.057 1.00 91.25 80 MET A CA 1
ATOM 632 C C . MET A 1 80 ? -6.842 10.689 7.197 1.00 91.25 80 MET A C 1
ATOM 634 O O . MET A 1 80 ? -6.186 11.672 7.544 1.00 91.25 80 MET A O 1
ATOM 638 N N . PRO A 1 81 ? -7.986 10.340 7.810 1.00 85.69 81 PRO A N 1
ATOM 639 C CA . PRO A 1 81 ? -8.540 11.095 8.927 1.00 85.69 81 PRO A CA 1
ATOM 640 C C . PRO A 1 81 ? -7.714 10.825 10.189 1.00 85.69 81 PRO A C 1
ATOM 642 O O . PRO A 1 81 ? -7.818 9.765 10.808 1.00 85.69 81 PRO A O 1
ATOM 645 N N . CYS A 1 82 ? -6.853 11.774 10.552 1.00 70.69 82 CYS A N 1
ATOM 646 C CA . CYS A 1 82 ? -6.058 11.711 11.783 1.00 70.69 82 CYS A CA 1
ATOM 647 C C . CYS A 1 82 ? -6.825 12.231 13.010 1.00 70.69 82 CYS A C 1
ATOM 649 O O . CYS A 1 82 ? -6.384 12.010 14.138 1.00 70.69 82 CYS A O 1
ATOM 651 N N . ASP A 1 83 ? -7.983 12.860 12.799 1.00 64.88 83 ASP A N 1
ATOM 652 C CA . ASP A 1 83 ? -8.915 13.271 13.842 1.00 64.88 83 ASP A CA 1
ATOM 653 C C . ASP A 1 83 ? -10.319 12.721 13.572 1.00 64.88 83 ASP A C 1
ATOM 655 O O . ASP A 1 83 ? -10.747 12.580 12.435 1.00 64.88 83 ASP A O 1
ATOM 659 N N . GLU A 1 84 ? -11.052 12.408 14.641 1.00 54.12 84 GLU A N 1
ATOM 660 C CA . GLU A 1 84 ? -12.397 11.803 14.575 1.00 54.12 84 GLU A CA 1
ATOM 661 C C . GLU A 1 84 ? -13.498 12.816 14.195 1.00 54.12 84 GLU A C 1
ATOM 663 O O . GLU A 1 84 ? -14.669 12.451 14.144 1.00 54.12 84 GLU A O 1
ATOM 668 N N . ASN A 1 85 ? -13.135 14.084 13.961 1.00 49.22 85 ASN A N 1
ATOM 669 C CA . ASN A 1 85 ? -14.062 15.200 13.737 1.00 49.22 85 ASN A CA 1
ATOM 670 C C . ASN A 1 85 ? -13.987 15.810 12.321 1.00 49.22 85 ASN A C 1
ATOM 672 O O . ASN A 1 85 ? -14.589 16.862 12.105 1.00 49.22 85 ASN A O 1
ATOM 676 N N . GLU A 1 86 ? -13.276 15.179 11.382 1.00 42.19 86 GLU A N 1
ATOM 677 C CA . GLU A 1 86 ? -13.265 15.542 9.951 1.00 42.19 86 GLU A CA 1
ATOM 678 C C . GLU A 1 86 ? -13.738 14.385 9.065 1.00 42.19 86 GLU A C 1
ATOM 680 O O . GLU A 1 86 ? -13.312 13.230 9.303 1.00 42.19 86 GLU A O 1
#

Secondary structure (DSSP, 8-state):
----PPPP-EEEEEE--SSEEEEEEEETTT--EEEEEEEE-THHHHH-SSHHHHHHHHHHSTTHHHHHHHHHHHHHHTTS--STT-

Sequence (86 aa):
MLWTSKPKNISLIVLLPTTTIVLHLMDLESGKLIFTSAFENPQRIIDGNDVISRIMYDREKPAALYEELISCINEKMGKMPCDENE

pLDDT: mean 86.57, std 15.13, range [39.81, 98.12]

InterPro domains:
  IPR041414 RamQ-like, middle-like domain [PF17651] (17-80)
  IPR042259 RamQ-like, middle domain superfamily [G3DSA:3.30.420.480] (10-85)

Radius of gyration: 17.01 Å; chains: 1; bounding box: 33×34×50 Å